Protein AF-A0A0M3JI23-F1 (afdb_monomer_lite)

pLDDT: mean 83.18, std 13.97, range [44.78, 95.12]

Radius of gyration: 11.91 Å; chains: 1; bounding box: 24×25×31 Å

Organism: Anisakis simplex (NCBI:txid6269)

Sequence (55 aa):
MGSALLHFGIEAGESTRVGIAGLNSSRYMITQYALLSYSIVAVPLYYNYKFDALW

Structure (mmCIF, N/CA/C/O backbone):
data_AF-A0A0M3JI23-F1
#
_entry.id   AF-A0A0M3JI23-F1
#
loop_
_atom_site.group_PDB
_atom_site.id
_atom_site.type_symbol
_atom_site.label_atom_id
_atom_site.label_alt_id
_atom_site.label_comp_id
_atom_site.label_asym_id
_atom_site.label_entity_id
_atom_site.label_seq_id
_atom_site.pdbx_PDB_ins_code
_atom_site.Cartn_x
_atom_site.Cartn_y
_atom_site.Cartn_z
_atom_site.occupancy
_atom_site.B_iso_or_equiv
_atom_site.auth_seq_id
_atom_site.auth_comp_id
_atom_site.auth_asym_id
_atom_site.auth_atom_id
_atom_site.pdbx_PDB_model_num
ATOM 1 N N . MET A 1 1 ? 0.958 10.726 -3.515 1.00 75.00 1 MET A N 1
ATOM 2 C CA . MET A 1 1 ? 0.463 9.336 -3.633 1.00 75.00 1 MET A CA 1
ATOM 3 C C . MET A 1 1 ? -0.518 9.005 -2.523 1.00 75.00 1 MET A C 1
ATOM 5 O O . MET A 1 1 ? -1.678 8.851 -2.848 1.00 75.00 1 MET A O 1
ATOM 9 N N . GLY A 1 2 ? -0.118 8.986 -1.246 1.00 80.00 2 GLY A N 1
ATOM 10 C CA . GLY A 1 2 ? -1.014 8.621 -0.132 1.00 80.00 2 GLY A CA 1
ATOM 11 C C . GLY A 1 2 ? -2.339 9.397 -0.063 1.00 80.00 2 GLY A C 1
ATOM 12 O O . GLY A 1 2 ? -3.403 8.795 -0.117 1.00 80.00 2 GLY A O 1
ATOM 13 N N . SER A 1 3 ? -2.295 10.734 -0.068 1.00 84.12 3 SER A N 1
ATOM 14 C CA . SER A 1 3 ? -3.515 11.563 -0.095 1.00 84.12 3 SER A CA 1
ATOM 15 C C . SER A 1 3 ? -4.374 11.342 -1.343 1.00 84.12 3 SER A C 1
ATOM 17 O O . SER A 1 3 ? -5.596 11.373 -1.261 1.00 84.12 3 SER A O 1
ATOM 19 N N . ALA A 1 4 ? -3.749 11.071 -2.492 1.00 87.19 4 ALA A N 1
ATOM 20 C CA . ALA A 1 4 ? -4.469 10.771 -3.725 1.00 87.19 4 ALA A CA 1
ATOM 21 C C . ALA A 1 4 ? -5.253 9.455 -3.615 1.00 87.19 4 ALA A C 1
ATOM 23 O O . ALA A 1 4 ? -6.374 9.395 -4.097 1.00 87.19 4 ALA A O 1
ATOM 24 N N . LEU A 1 5 ? -4.714 8.434 -2.934 1.00 88.19 5 LEU A N 1
ATOM 25 C CA . LEU A 1 5 ? -5.433 7.176 -2.690 1.00 88.19 5 LEU A CA 1
ATOM 26 C C . LEU A 1 5 ? -6.743 7.432 -1.931 1.00 88.19 5 LEU A C 1
ATOM 28 O O . LEU A 1 5 ? -7.791 6.957 -2.360 1.00 88.19 5 LEU A O 1
ATOM 32 N N . LEU A 1 6 ? -6.699 8.264 -0.884 1.00 89.75 6 LEU A N 1
ATOM 33 C CA . LEU A 1 6 ? -7.898 8.656 -0.137 1.00 89.75 6 LEU A CA 1
ATOM 34 C C . LEU A 1 6 ? -8.895 9.433 -1.007 1.00 89.75 6 LEU A C 1
ATOM 36 O O . LEU A 1 6 ? -10.095 9.182 -0.946 1.00 89.75 6 LEU A O 1
ATOM 40 N N . HIS A 1 7 ? -8.408 10.349 -1.852 1.00 91.75 7 HIS A N 1
ATOM 41 C CA . HIS A 1 7 ? -9.258 11.073 -2.804 1.00 91.75 7 HIS A CA 1
ATOM 42 C C . HIS A 1 7 ? -9.954 10.147 -3.811 1.00 91.75 7 HIS A C 1
ATOM 44 O O . HIS A 1 7 ? -11.059 10.456 -4.247 1.00 91.75 7 HIS A O 1
ATOM 50 N N . PHE A 1 8 ? -9.337 9.016 -4.156 1.00 89.81 8 PHE A N 1
ATOM 51 C CA . PHE A 1 8 ? -9.929 7.988 -5.015 1.00 89.81 8 PHE A CA 1
ATOM 52 C C . PHE A 1 8 ? -10.793 6.968 -4.254 1.00 89.81 8 PHE A C 1
ATOM 54 O O . PHE A 1 8 ? -11.215 5.975 -4.841 1.00 89.81 8 PHE A O 1
ATOM 61 N N . GLY A 1 9 ? -11.080 7.201 -2.968 1.00 90.44 9 GLY A N 1
ATOM 62 C CA . GLY A 1 9 ? -11.946 6.339 -2.160 1.00 90.44 9 GLY A CA 1
ATOM 63 C C . GLY A 1 9 ? -11.264 5.077 -1.630 1.00 90.44 9 GLY A C 1
ATOM 64 O O . GLY A 1 9 ? -11.945 4.176 -1.152 1.00 90.44 9 GLY A O 1
ATOM 65 N N .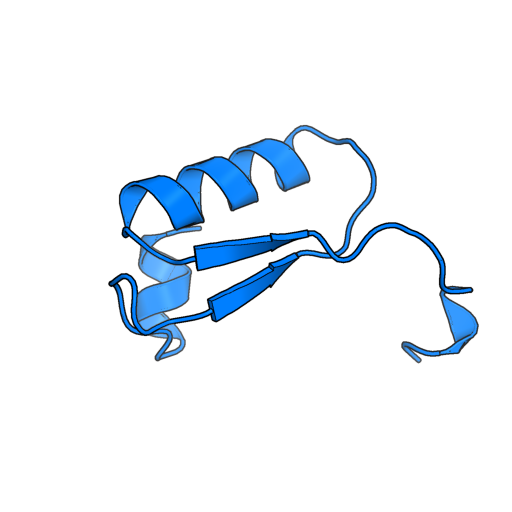 ILE A 1 10 ? -9.933 4.991 -1.699 1.00 90.81 10 ILE A N 1
ATOM 66 C CA . ILE A 1 10 ? -9.186 3.904 -1.062 1.00 90.81 10 ILE A CA 1
ATOM 67 C C . ILE A 1 10 ? -9.064 4.245 0.418 1.00 90.81 10 ILE A C 1
ATOM 69 O O . ILE A 1 10 ? -8.379 5.195 0.787 1.00 90.81 10 ILE A O 1
ATOM 73 N N . GLU A 1 11 ? -9.739 3.472 1.259 1.00 92.12 11 GLU A N 1
ATOM 74 C CA . GLU A 1 11 ? -9.729 3.672 2.705 1.00 92.12 11 GLU A CA 1
ATOM 75 C C . GLU A 1 11 ? -8.360 3.337 3.311 1.00 92.12 11 GLU A C 1
ATOM 77 O O . GLU A 1 11 ? -7.676 2.405 2.885 1.00 92.12 11 GLU A O 1
ATOM 82 N N . ALA A 1 12 ? -7.962 4.084 4.338 1.00 91.62 12 ALA A N 1
ATOM 83 C CA . ALA A 1 12 ? -6.792 3.744 5.139 1.00 91.62 12 ALA A CA 1
ATOM 84 C C . ALA A 1 12 ? -7.091 2.557 6.069 1.00 91.62 12 ALA A C 1
ATOM 86 O O . ALA A 1 12 ? -8.233 2.359 6.482 1.00 91.62 12 ALA A O 1
ATOM 87 N N . GLY A 1 13 ? -6.048 1.823 6.459 1.00 92.06 13 GLY A N 1
ATOM 88 C CA . GLY A 1 13 ? -6.147 0.749 7.446 1.00 92.06 13 GLY A CA 1
ATOM 89 C C . GLY A 1 13 ? -5.941 -0.660 6.894 1.00 92.06 13 GLY A C 1
ATOM 90 O O . GLY A 1 13 ? -5.952 -0.913 5.688 1.00 92.06 13 GLY A O 1
ATOM 91 N N . GLU A 1 14 ? -5.745 -1.592 7.826 1.00 90.56 14 GLU A N 1
ATOM 92 C CA . GLU A 1 14 ? -5.292 -2.962 7.554 1.00 90.56 14 GLU A CA 1
ATOM 93 C C . GLU A 1 14 ? -6.357 -3.829 6.855 1.00 90.56 14 GLU A C 1
ATOM 95 O O . GLU A 1 14 ? -6.056 -4.877 6.276 1.00 90.56 14 GLU A O 1
ATOM 100 N N . SER A 1 15 ? -7.620 -3.395 6.886 1.00 93.62 15 SER A N 1
ATOM 101 C CA . SER A 1 15 ? -8.712 -3.991 6.112 1.00 93.62 15 SER A CA 1
ATOM 102 C C . SER A 1 15 ? -8.535 -3.767 4.610 1.00 93.62 15 SER A C 1
ATOM 104 O O . SER A 1 15 ? -8.943 -4.620 3.813 1.00 93.62 15 SER A O 1
ATOM 106 N N . THR A 1 16 ? -7.890 -2.666 4.220 1.00 93.38 16 THR A N 1
ATOM 107 C CA . THR A 1 16 ? -7.696 -2.281 2.826 1.00 93.38 16 THR A CA 1
ATOM 108 C C . THR A 1 16 ? -6.457 -2.949 2.250 1.00 93.38 16 THR A C 1
ATOM 110 O O . THR A 1 16 ? -5.359 -2.879 2.805 1.00 93.38 16 THR A O 1
ATOM 113 N N . ARG A 1 17 ?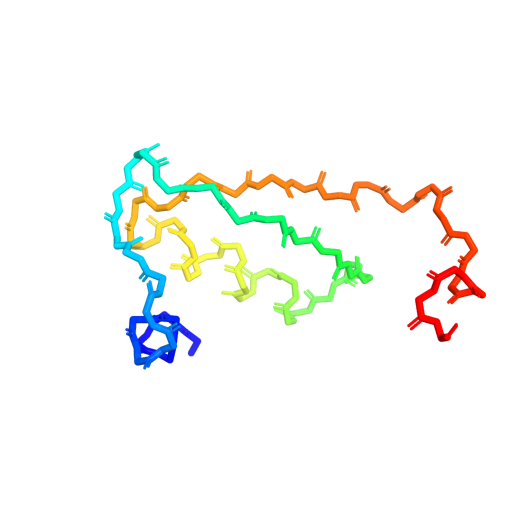 -6.626 -3.590 1.090 1.00 91.88 17 ARG A N 1
ATOM 114 C CA . ARG A 1 17 ? -5.554 -4.262 0.347 1.00 91.88 17 ARG A CA 1
ATOM 115 C C . ARG A 1 17 ? -5.401 -3.611 -1.014 1.00 91.88 17 ARG A C 1
ATOM 117 O O . ARG A 1 17 ? -6.375 -3.503 -1.753 1.00 91.88 17 ARG A O 1
ATOM 124 N N . VAL A 1 18 ? -4.179 -3.219 -1.357 1.00 91.94 18 VAL A N 1
ATOM 125 C CA . VAL A 1 18 ? -3.864 -2.614 -2.656 1.00 91.94 18 VAL A CA 1
ATOM 126 C C . VAL A 1 18 ? -2.788 -3.435 -3.351 1.00 91.94 18 VAL A C 1
ATOM 128 O O . VAL A 1 18 ? -1.685 -3.614 -2.831 1.00 91.94 18 VAL A O 1
ATOM 131 N N . GLY A 1 19 ? -3.123 -3.928 -4.543 1.00 89.50 19 GLY A N 1
ATOM 132 C CA . GLY A 1 19 ? -2.177 -4.589 -5.434 1.00 89.50 19 GLY A CA 1
ATOM 133 C C . GLY A 1 19 ? -1.226 -3.578 -6.069 1.00 89.50 19 GLY A C 1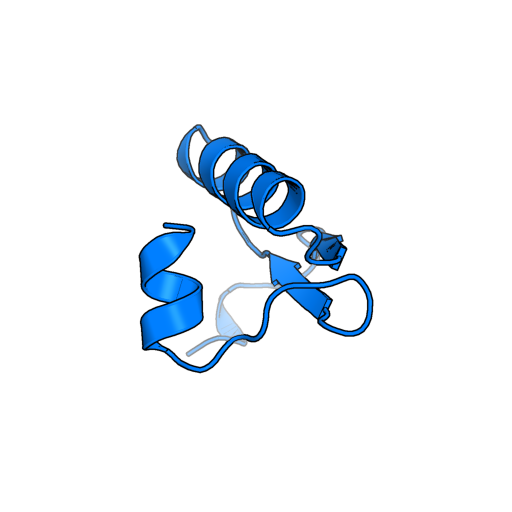
ATOM 134 O O . GLY A 1 19 ? -1.678 -2.580 -6.627 1.00 89.50 19 GLY A O 1
ATOM 135 N N . ILE A 1 20 ? 0.082 -3.832 -6.011 1.00 88.19 20 ILE A N 1
ATOM 136 C CA . ILE A 1 20 ? 1.087 -3.015 -6.704 1.00 88.19 20 ILE A CA 1
ATOM 137 C C . ILE A 1 20 ? 1.772 -3.866 -7.767 1.00 88.19 20 ILE A C 1
ATOM 139 O O . ILE A 1 20 ? 2.444 -4.842 -7.439 1.00 88.19 20 ILE A O 1
ATOM 143 N N . ALA A 1 21 ? 1.653 -3.453 -9.027 1.00 86.00 21 ALA A N 1
ATOM 144 C CA . ALA A 1 21 ? 2.413 -3.993 -10.148 1.00 86.00 21 ALA A CA 1
ATOM 145 C C . ALA A 1 21 ? 3.338 -2.907 -10.712 1.00 86.00 21 ALA A C 1
ATOM 147 O O . ALA A 1 21 ? 2.925 -1.765 -10.916 1.00 86.00 21 ALA A O 1
ATOM 148 N N . GLY A 1 22 ? 4.600 -3.246 -10.963 1.00 78.25 22 GLY A N 1
ATOM 149 C CA . GLY A 1 22 ? 5.555 -2.310 -11.544 1.00 78.25 22 GLY A CA 1
ATOM 150 C C . GLY A 1 22 ? 6.982 -2.838 -11.539 1.00 78.25 22 GLY A C 1
ATOM 151 O O . GLY A 1 22 ? 7.320 -3.759 -10.800 1.00 78.25 22 GLY A O 1
ATOM 152 N N . LEU A 1 23 ? 7.829 -2.236 -12.374 1.00 79.44 23 LEU A N 1
ATOM 153 C CA . LEU A 1 23 ? 9.266 -2.503 -12.364 1.00 79.44 23 LEU A CA 1
ATOM 154 C C . LEU A 1 23 ? 9.892 -1.960 -11.077 1.00 79.44 23 LEU A C 1
ATOM 156 O O . LEU A 1 23 ? 9.461 -0.915 -10.570 1.00 79.44 23 LEU A O 1
ATOM 160 N N . ASN A 1 24 ? 10.950 -2.625 -10.603 1.00 82.31 24 ASN A N 1
ATOM 161 C CA . ASN A 1 24 ? 11.758 -2.123 -9.497 1.00 82.31 24 ASN A CA 1
ATOM 162 C C . ASN A 1 24 ? 12.300 -0.731 -9.858 1.00 82.31 24 ASN A C 1
ATOM 164 O O . ASN A 1 24 ? 13.158 -0.576 -10.724 1.00 82.31 24 ASN A O 1
ATOM 168 N N . SER A 1 25 ? 11.711 0.291 -9.249 1.00 84.12 25 SER A N 1
ATOM 169 C CA . SER A 1 25 ? 11.920 1.692 -9.586 1.00 84.12 25 SER A CA 1
ATOM 170 C C . SER A 1 25 ? 11.616 2.558 -8.373 1.00 84.12 25 SER A C 1
ATOM 172 O O . SER A 1 25 ? 10.896 2.149 -7.459 1.00 84.12 25 SER A O 1
ATOM 174 N N . SER A 1 26 ? 12.100 3.799 -8.390 1.00 90.62 26 SER A N 1
ATOM 175 C CA . SER A 1 26 ? 11.794 4.779 -7.343 1.00 90.62 26 SER A CA 1
ATOM 176 C C . SER A 1 26 ? 10.286 4.947 -7.127 1.00 90.62 26 SER A C 1
ATOM 178 O O . SER A 1 26 ? 9.835 5.036 -5.991 1.00 90.62 26 SER A O 1
ATOM 180 N N . ARG A 1 27 ? 9.483 4.905 -8.198 1.00 88.62 27 ARG A N 1
ATOM 181 C CA . ARG A 1 27 ? 8.014 4.991 -8.123 1.00 88.62 27 ARG A CA 1
ATOM 182 C C . ARG A 1 27 ? 7.383 3.811 -7.390 1.00 88.62 27 ARG A C 1
ATOM 184 O O . ARG A 1 27 ? 6.455 4.015 -6.609 1.00 88.62 27 ARG A O 1
ATOM 191 N N . TYR A 1 28 ? 7.888 2.601 -7.618 1.00 89.19 28 TYR A N 1
ATOM 192 C CA . TYR A 1 28 ? 7.430 1.410 -6.906 1.00 89.19 28 TYR A CA 1
ATOM 193 C C . TYR A 1 28 ? 7.693 1.552 -5.400 1.00 89.19 28 TYR A C 1
ATOM 195 O O . TYR A 1 28 ? 6.776 1.394 -4.596 1.00 89.19 28 TYR A O 1
ATOM 203 N N . MET A 1 29 ? 8.901 1.987 -5.030 1.00 91.31 29 MET A N 1
ATOM 204 C CA . MET A 1 29 ? 9.279 2.216 -3.630 1.00 91.31 29 MET A CA 1
ATOM 205 C C . MET A 1 29 ? 8.445 3.321 -2.969 1.00 91.31 29 MET A C 1
ATOM 207 O O . MET A 1 29 ? 7.957 3.144 -1.856 1.00 91.31 29 MET A O 1
ATOM 211 N N . ILE A 1 30 ? 8.217 4.438 -3.667 1.00 92.94 30 ILE A N 1
ATOM 212 C CA . ILE A 1 30 ? 7.356 5.533 -3.190 1.00 92.94 30 ILE A CA 1
ATOM 213 C C . ILE A 1 30 ? 5.922 5.040 -2.962 1.00 92.94 30 ILE A C 1
ATOM 215 O O . ILE A 1 30 ? 5.278 5.442 -1.994 1.00 92.94 30 ILE A O 1
ATOM 219 N N . THR A 1 31 ? 5.418 4.166 -3.836 1.00 91.50 31 THR A N 1
ATOM 220 C CA . THR A 1 31 ? 4.067 3.601 -3.712 1.00 91.50 31 THR A CA 1
ATOM 221 C C . THR A 1 31 ? 3.974 2.681 -2.500 1.00 91.50 31 THR A C 1
ATOM 223 O O . THR A 1 31 ? 3.063 2.844 -1.696 1.00 91.50 31 THR A O 1
ATOM 226 N N . GLN A 1 32 ? 4.942 1.781 -2.310 1.00 91.69 32 GLN A N 1
ATOM 227 C CA . GLN A 1 32 ? 4.993 0.924 -1.123 1.00 91.69 32 GLN A CA 1
ATOM 228 C C . GLN A 1 32 ? 5.056 1.741 0.170 1.00 91.69 32 GLN A C 1
ATOM 230 O O . GLN A 1 32 ? 4.289 1.483 1.095 1.00 91.69 32 GLN A O 1
ATOM 235 N N . TYR A 1 33 ? 5.916 2.761 0.213 1.00 93.38 33 TYR A N 1
ATOM 236 C CA . TYR A 1 33 ? 6.024 3.644 1.371 1.00 93.38 33 TYR A CA 1
ATOM 237 C C . TYR A 1 33 ? 4.706 4.370 1.657 1.00 93.38 33 TYR A C 1
ATOM 239 O O . TYR A 1 33 ? 4.259 4.408 2.799 1.00 93.38 33 TYR A O 1
ATOM 247 N N . ALA A 1 34 ? 4.037 4.876 0.617 1.00 93.06 34 ALA A N 1
ATOM 248 C CA . ALA A 1 34 ? 2.744 5.528 0.766 1.00 93.06 34 ALA A CA 1
ATOM 249 C C . ALA A 1 34 ? 1.665 4.583 1.315 1.00 93.06 34 ALA A C 1
ATOM 251 O O . ALA A 1 34 ? 0.885 5.012 2.153 1.00 93.06 34 ALA A O 1
ATOM 252 N N . LEU A 1 35 ? 1.615 3.316 0.893 1.00 93.44 35 LEU A N 1
ATOM 253 C CA . LEU A 1 35 ? 0.657 2.357 1.459 1.00 93.44 35 LEU A CA 1
ATOM 254 C C . LEU A 1 35 ? 0.941 2.087 2.940 1.00 93.44 35 LEU A C 1
ATOM 256 O O . LEU A 1 35 ? 0.029 2.157 3.762 1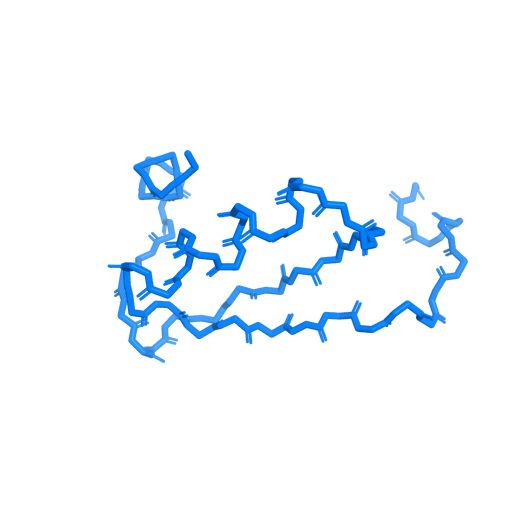.00 93.44 35 LEU A O 1
ATOM 260 N N . LEU A 1 36 ? 2.212 1.879 3.288 1.00 92.56 36 LEU A N 1
ATOM 261 C CA . LEU A 1 36 ? 2.639 1.651 4.669 1.00 92.56 36 LEU A CA 1
ATOM 262 C C . LEU A 1 36 ? 2.296 2.834 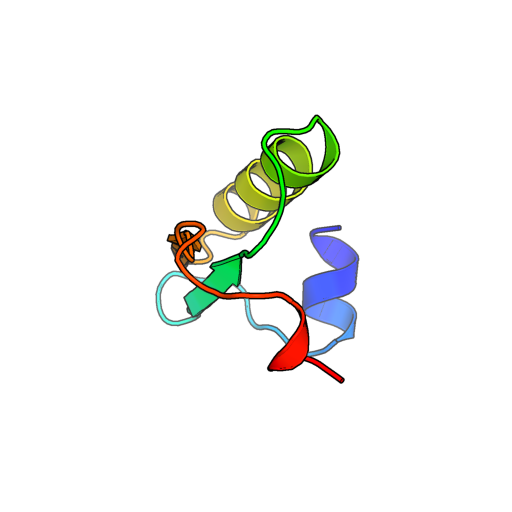5.584 1.00 92.56 36 LEU A C 1
ATOM 264 O O . LEU A 1 36 ? 1.794 2.626 6.685 1.00 92.56 36 LEU A O 1
ATOM 268 N N . SER A 1 37 ? 2.495 4.075 5.129 1.00 93.69 37 SER A N 1
ATOM 269 C CA . SER A 1 37 ? 2.160 5.272 5.917 1.00 93.69 37 SER A CA 1
ATOM 270 C C . SER A 1 37 ? 0.668 5.398 6.245 1.00 93.69 37 SER A C 1
ATOM 272 O O . SER A 1 37 ? 0.323 6.047 7.226 1.00 93.69 37 SER A O 1
ATOM 274 N N . TYR A 1 38 ? -0.212 4.785 5.450 1.00 93.12 38 TYR A N 1
ATOM 275 C CA . TYR A 1 38 ? -1.665 4.797 5.661 1.00 93.12 38 TYR A CA 1
ATOM 276 C C . TYR A 1 38 ? -2.184 3.475 6.243 1.00 93.12 38 TYR A C 1
ATOM 278 O O . TYR A 1 38 ? -3.388 3.226 6.240 1.00 93.12 38 TYR A O 1
ATOM 286 N N . SER A 1 39 ? -1.284 2.625 6.752 1.00 93.62 39 SER A N 1
ATOM 287 C CA . SER A 1 39 ? -1.607 1.288 7.270 1.00 93.62 39 SER A CA 1
ATOM 288 C C . SER A 1 39 ? -2.339 0.398 6.257 1.00 93.62 39 SER A C 1
ATOM 290 O O . SER A 1 39 ? -3.071 -0.503 6.645 1.00 93.62 39 SER A O 1
ATOM 292 N N . ILE A 1 40 ? -2.158 0.647 4.956 1.00 95.12 40 ILE A N 1
ATOM 293 C CA . ILE A 1 40 ? -2.771 -0.135 3.881 1.00 95.12 40 ILE A CA 1
ATOM 294 C C . ILE A 1 40 ? -1.896 -1.356 3.602 1.00 95.12 40 ILE A C 1
ATOM 296 O O . ILE A 1 40 ? -0.675 -1.248 3.451 1.00 95.12 40 ILE A O 1
ATOM 300 N N . VAL A 1 41 ? -2.524 -2.523 3.464 1.00 94.31 41 VAL A N 1
ATOM 301 C CA . VAL A 1 41 ? -1.820 -3.765 3.145 1.00 94.31 41 VAL A CA 1
ATOM 302 C C . VAL A 1 41 ? -1.391 -3.750 1.678 1.00 94.31 41 VAL A C 1
ATOM 304 O O . VAL A 1 41 ? -2.208 -3.837 0.758 1.00 94.31 41 VAL A O 1
ATOM 307 N N . ALA A 1 42 ? -0.082 -3.655 1.458 1.00 91.62 42 ALA A N 1
ATOM 308 C CA . ALA A 1 42 ? 0.531 -3.737 0.140 1.00 91.62 42 ALA A CA 1
ATOM 309 C C . ALA A 1 42 ? 0.621 -5.197 -0.332 1.00 91.62 42 ALA A C 1
ATOM 311 O O . ALA A 1 42 ? 1.276 -6.019 0.308 1.00 91.62 42 ALA A O 1
ATOM 312 N N . VAL A 1 43 ? 0.013 -5.513 -1.478 1.00 90.31 43 VAL A N 1
ATOM 313 C CA . VAL A 1 43 ? 0.097 -6.835 -2.116 1.00 90.31 43 VAL A CA 1
ATOM 314 C C . VAL A 1 43 ? 0.999 -6.719 -3.353 1.00 90.31 43 VAL A C 1
ATOM 316 O O . VAL A 1 43 ? 0.544 -6.225 -4.388 1.00 90.31 43 VAL A O 1
ATOM 319 N N . PRO A 1 44 ? 2.289 -7.107 -3.277 1.00 85.81 44 PRO A N 1
ATOM 320 C CA . PRO A 1 44 ? 3.181 -7.046 -4.428 1.00 85.81 44 PRO A CA 1
ATOM 321 C C . PRO A 1 44 ? 2.735 -8.069 -5.473 1.00 85.81 44 PRO A C 1
ATOM 323 O O . PRO A 1 44 ? 2.758 -9.278 -5.243 1.00 85.81 44 PRO A O 1
ATOM 326 N N . LEU A 1 45 ? 2.335 -7.582 -6.640 1.00 82.94 45 LEU A N 1
ATOM 327 C CA . LEU A 1 45 ? 2.010 -8.420 -7.782 1.00 82.94 45 LEU A CA 1
ATOM 328 C C . LEU A 1 45 ? 3.318 -8.691 -8.522 1.00 82.94 45 LEU A C 1
ATOM 330 O O . LEU A 1 45 ? 3.727 -7.930 -9.401 1.00 82.94 45 LEU A O 1
ATOM 334 N N . TYR A 1 46 ? 4.022 -9.741 -8.085 1.00 67.62 46 TYR A N 1
ATOM 335 C CA . TYR A 1 46 ? 5.279 -10.152 -8.698 1.00 67.62 46 TYR A CA 1
ATOM 336 C C . TYR A 1 46 ? 5.088 -10.386 -10.196 1.00 67.62 46 TYR A C 1
ATOM 338 O O . TYR A 1 46 ? 4.105 -10.976 -10.648 1.00 67.62 46 TYR A O 1
ATOM 346 N N . TYR A 1 47 ? 6.059 -9.881 -10.946 1.00 57.19 47 TYR A N 1
ATOM 347 C CA . TYR A 1 47 ? 6.109 -9.821 -12.397 1.00 57.19 47 TYR A CA 1
ATOM 348 C C . TYR A 1 47 ? 6.091 -11.226 -13.021 1.00 57.19 47 TYR A C 1
ATOM 350 O O . TYR A 1 47 ? 7.133 -11.797 -13.321 1.00 57.19 47 TYR A O 1
ATOM 358 N N . ASN A 1 48 ? 4.899 -11.795 -13.194 1.00 55.66 48 ASN A N 1
ATOM 359 C CA . ASN A 1 48 ? 4.673 -13.043 -13.928 1.00 55.66 48 ASN A CA 1
ATOM 360 C C . ASN A 1 48 ? 3.730 -12.862 -15.128 1.00 55.66 48 ASN A C 1
ATOM 362 O O . ASN A 1 48 ? 3.298 -13.845 -15.721 1.00 55.66 48 ASN A O 1
ATOM 366 N N . TYR A 1 49 ? 3.418 -11.622 -15.519 1.00 50.72 49 TYR A N 1
ATOM 367 C CA . TYR A 1 49 ? 2.508 -11.355 -16.628 1.00 50.72 49 TYR A CA 1
ATOM 368 C C . TYR A 1 49 ? 3.163 -10.546 -17.741 1.00 50.72 49 TYR A C 1
ATOM 370 O O . TYR A 1 49 ? 3.697 -9.457 -17.537 1.00 50.72 49 TYR A O 1
ATOM 378 N N . LYS A 1 50 ? 3.063 -11.118 -18.943 1.00 57.47 50 LYS A N 1
ATOM 379 C CA . LYS A 1 50 ? 3.117 -10.418 -20.222 1.00 57.47 50 LYS A CA 1
ATOM 380 C C . LYS A 1 50 ? 2.172 -9.217 -20.138 1.00 57.47 50 LYS A C 1
ATOM 382 O O . LYS A 1 50 ? 0.985 -9.394 -19.865 1.00 57.47 50 LYS A O 1
ATOM 387 N N . PHE A 1 51 ? 2.697 -8.015 -20.366 1.00 58.72 51 PHE A N 1
ATOM 388 C CA . PHE A 1 51 ? 1.918 -6.771 -20.369 1.00 58.72 51 PHE A CA 1
ATOM 389 C C . PHE A 1 51 ? 0.753 -6.777 -21.374 1.00 58.72 51 PHE A C 1
ATOM 391 O O . PHE A 1 51 ? -0.140 -5.949 -21.248 1.00 58.72 51 PHE A O 1
ATOM 398 N N . ASP A 1 52 ? 0.721 -7.737 -22.303 1.00 57.38 52 ASP A N 1
ATOM 399 C CA . ASP A 1 52 ? -0.381 -7.975 -23.242 1.00 57.38 52 ASP A CA 1
ATOM 400 C C . ASP A 1 52 ? -1.741 -8.241 -22.566 1.00 57.38 52 ASP A C 1
ATOM 402 O O . ASP A 1 52 ? -2.769 -8.085 -23.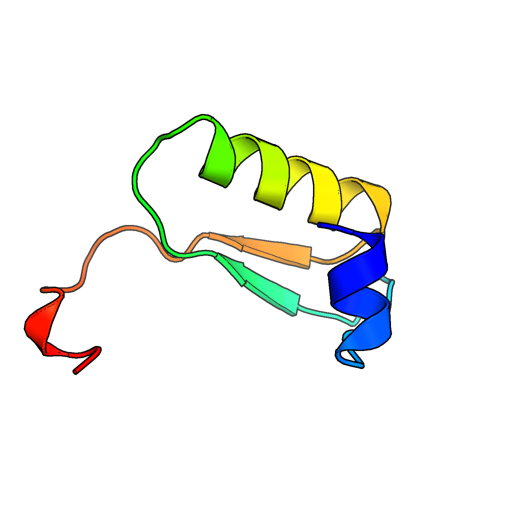207 1.00 57.38 52 ASP A O 1
ATOM 406 N N . ALA A 1 53 ? -1.781 -8.638 -21.287 1.00 54.41 53 ALA A N 1
ATOM 407 C CA . ALA A 1 53 ? -3.034 -8.889 -20.556 1.00 54.41 53 ALA A CA 1
ATOM 408 C C . ALA A 1 53 ? -3.638 -7.637 -19.881 1.00 54.41 53 ALA A C 1
ATOM 410 O O . ALA A 1 53 ? -4.658 -7.738 -19.203 1.00 54.41 53 ALA A O 1
ATOM 411 N N . LEU A 1 54 ? -2.979 -6.481 -20.003 1.00 50.09 54 LEU A N 1
ATOM 412 C CA . LEU A 1 54 ? -3.386 -5.209 -19.391 1.00 50.09 54 LEU A CA 1
ATOM 413 C C . LEU A 1 54 ? -3.848 -4.165 -20.426 1.00 50.09 54 LEU A C 1
ATOM 415 O O . LEU A 1 54 ? -4.035 -3.006 -20.054 1.00 50.09 54 LEU A O 1
ATOM 419 N N . TRP A 1 55 ? -4.020 -4.568 -21.690 1.00 44.78 55 TRP A N 1
ATOM 420 C CA . TRP A 1 55 ? -4.535 -3.746 -22.791 1.00 44.78 55 TRP A CA 1
ATOM 421 C C . TRP A 1 55 ? -5.858 -4.293 -23.319 1.00 44.78 55 TRP A C 1
ATOM 423 O O . TRP A 1 55 ? -5.967 -5.532 -23.456 1.00 44.78 55 TRP A O 1
#

InterPro domains:
  IPR042099 ANL, N-terminal domain [G3DSA:3.40.50.12780] (1-54)

Foldseek 3Di:
DLVVCVVVVQAFADVAEDEDDDDPDPVSVVVVVSNVVRNHHYDYPPPPDDCVVVD

Secondary structure (DSSP, 8-state):
-HHHHHHTT---STT-EEEE---SSHHHHHHHHHHHHTT-EEEE--S-S-GGGG-